Protein AF-A0A3D2UVN5-F1 (afdb_monomer_lite)

Radius of gyration: 20.62 Å; chains: 1; bounding box: 41×60×35 Å

Foldseek 3Di:
DDDDDDPLVVVCVVPPADPVRDPQVCQCPCVVVVGHDPLRVLLVCVLVVVDDPCVSLVPDPDNVVSLVSVLVSCVVVVHDSDPPPDPDDDPVVVVPDDD

Sequence (99 aa):
EIMTSNLRVKDTIINGETEDKTFYEIITNGDAYGMWTFDQHIMKLYQEGLITEETALAYASRKAVVGRGIDTLKSAKGEKTADIDELNMDDEYEAKVPK

Secondary structure (DSSP, 8-state):
-B----HHHHHHHHH--BTTB-HHHHHHT-GGGT-B-HHHHHHHHHHTTSS-HHHHHHH-SSHHHHHHHHHHHHHHHT--SS--------GGGGGG---

Structure (mmCIF, N/CA/C/O backbone):
data_AF-A0A3D2UVN5-F1
#
_entry.id   AF-A0A3D2UVN5-F1
#
loop_
_atom_site.group_PDB
_atom_site.id
_atom_site.type_symbol
_atom_site.label_atom_id
_atom_site.label_alt_id
_atom_site.label_comp_id
_atom_site.label_asym_id
_atom_site.label_entity_id
_atom_site.label_seq_id
_atom_site.pdbx_PDB_ins_code
_atom_site.Cartn_x
_atom_site.Cartn_y
_atom_site.Cartn_z
_atom_site.occupancy
_atom_site.B_iso_or_equiv
_atom_site.auth_seq_id
_atom_site.auth_comp_id
_atom_site.auth_asym_id
_atom_site.auth_atom_id
_atom_site.pdbx_PDB_model_num
ATOM 1 N N . GLU A 1 1 ? 3.277 -6.722 0.561 1.00 95.44 1 GLU A N 1
ATOM 2 C CA . GLU A 1 1 ? 3.405 -6.284 -0.841 1.00 95.44 1 GLU A CA 1
ATOM 3 C C . GLU A 1 1 ? 3.822 -7.465 -1.698 1.00 95.44 1 GLU A C 1
ATOM 5 O O . GLU A 1 1 ? 4.554 -8.318 -1.207 1.00 95.44 1 GLU A O 1
ATOM 10 N N . ILE A 1 2 ? 3.331 -7.532 -2.935 1.00 97.69 2 ILE A N 1
ATOM 11 C CA . ILE A 1 2 ? 3.710 -8.534 -3.940 1.00 97.69 2 ILE A CA 1
ATOM 12 C C . ILE A 1 2 ? 3.892 -7.801 -5.267 1.00 97.69 2 ILE A C 1
ATOM 14 O O . ILE A 1 2 ? 2.970 -7.147 -5.749 1.00 97.69 2 ILE A O 1
ATOM 18 N N . MET A 1 3 ? 5.071 -7.961 -5.864 1.00 97.62 3 MET A N 1
ATOM 19 C CA . MET A 1 3 ? 5.407 -7.504 -7.209 1.00 97.62 3 MET A CA 1
ATOM 20 C C . MET A 1 3 ? 5.924 -8.703 -8.007 1.00 97.62 3 MET A C 1
ATOM 22 O O . MET A 1 3 ? 6.788 -9.444 -7.540 1.00 97.62 3 MET A O 1
ATOM 26 N N . THR A 1 4 ? 5.410 -8.895 -9.218 1.00 97.38 4 THR A N 1
ATOM 27 C CA . THR A 1 4 ? 5.838 -9.961 -10.141 1.00 97.38 4 THR A CA 1
ATOM 28 C C . THR A 1 4 ? 6.724 -9.421 -11.275 1.00 97.38 4 THR A C 1
ATOM 30 O O . THR A 1 4 ? 6.763 -8.226 -11.565 1.00 97.38 4 THR A O 1
ATOM 33 N N . SER A 1 5 ? 7.488 -10.297 -11.935 1.00 96.12 5 SER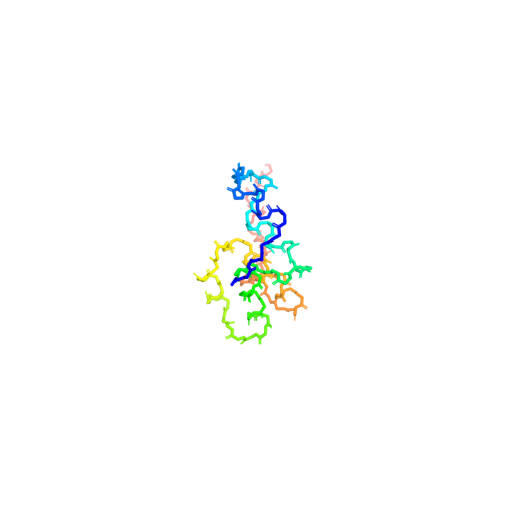 A N 1
ATOM 34 C CA . SER A 1 5 ? 8.444 -9.895 -12.981 1.00 96.12 5 SER A CA 1
ATOM 35 C C . SER A 1 5 ? 7.781 -9.757 -14.362 1.00 96.12 5 SER A C 1
ATOM 37 O O . SER A 1 5 ? 7.991 -10.583 -15.254 1.00 96.12 5 SER A O 1
ATOM 39 N N . ASN A 1 6 ? 6.963 -8.716 -14.551 1.00 95.19 6 ASN A N 1
ATOM 40 C CA . ASN A 1 6 ? 6.332 -8.408 -15.843 1.00 95.19 6 ASN A CA 1
ATOM 41 C C . ASN A 1 6 ? 7.161 -7.418 -16.693 1.00 95.19 6 ASN A C 1
ATOM 43 O O . ASN A 1 6 ? 8.181 -6.893 -16.245 1.00 95.19 6 ASN A O 1
ATOM 47 N N . LEU A 1 7 ? 6.735 -7.170 -17.940 1.00 95.88 7 LEU A N 1
ATOM 48 C CA . LEU A 1 7 ? 7.462 -6.296 -18.873 1.00 95.88 7 LEU A CA 1
ATOM 49 C C . LEU A 1 7 ? 7.608 -4.862 -18.342 1.00 95.88 7 LEU A C 1
ATOM 51 O O . LEU A 1 7 ? 8.679 -4.284 -18.479 1.00 95.88 7 LEU A O 1
ATOM 55 N N . ARG A 1 8 ? 6.570 -4.318 -17.690 1.00 95.69 8 ARG A N 1
ATOM 56 C CA . ARG A 1 8 ? 6.602 -2.967 -17.106 1.00 95.69 8 ARG A CA 1
ATOM 57 C C . ARG A 1 8 ? 7.659 -2.873 -16.008 1.00 95.69 8 ARG A C 1
ATOM 59 O O . ARG A 1 8 ? 8.457 -1.950 -16.034 1.00 95.69 8 ARG A O 1
ATOM 66 N N . VAL A 1 9 ? 7.706 -3.856 -15.105 1.00 97.06 9 VAL A N 1
ATOM 67 C CA . VAL A 1 9 ? 8.705 -3.930 -14.024 1.00 97.06 9 VAL A CA 1
ATOM 68 C C . VAL A 1 9 ? 10.117 -4.054 -14.589 1.00 97.06 9 VAL A C 1
ATOM 70 O O . VAL A 1 9 ? 11.005 -3.316 -14.176 1.00 97.06 9 VAL A O 1
ATOM 73 N N . LYS A 1 10 ? 10.336 -4.956 -15.552 1.00 97.81 10 LYS A N 1
ATOM 74 C CA . LYS A 1 10 ? 11.656 -5.140 -16.179 1.00 97.81 10 LYS A CA 1
ATOM 75 C C . LYS A 1 10 ? 12.139 -3.871 -16.874 1.00 97.81 10 LYS A C 1
ATOM 77 O O . LYS A 1 10 ? 13.302 -3.515 -16.739 1.00 97.81 10 LYS A O 1
ATOM 82 N N . ASP A 1 11 ? 11.246 -3.195 -17.584 1.00 97.12 11 ASP A N 1
ATOM 83 C CA . ASP A 1 11 ? 11.567 -1.945 -18.258 1.00 97.12 11 ASP A CA 1
ATOM 84 C C . ASP A 1 11 ? 11.912 -0.829 -17.256 1.00 97.12 11 ASP A C 1
ATOM 86 O O . ASP A 1 11 ? 12.929 -0.166 -17.422 1.00 97.12 11 ASP A O 1
ATOM 90 N N . THR A 1 12 ? 11.150 -0.686 -16.163 1.00 97.62 12 THR A N 1
ATOM 91 C CA . THR A 1 12 ? 11.466 0.272 -15.084 1.00 97.62 12 THR A CA 1
ATOM 92 C C . THR A 1 12 ? 12.788 -0.051 -14.381 1.00 97.62 12 THR A C 1
ATOM 94 O O . THR A 1 12 ? 13.509 0.861 -13.998 1.00 97.62 12 THR A O 1
ATOM 97 N N . ILE A 1 13 ? 13.167 -1.326 -14.242 1.00 97.62 13 ILE A N 1
ATOM 98 C CA . ILE A 1 13 ? 14.486 -1.702 -13.699 1.00 97.62 13 ILE A CA 1
ATOM 99 C C . ILE A 1 13 ? 15.624 -1.219 -14.612 1.00 97.62 13 ILE A C 1
ATOM 101 O O . ILE A 1 13 ? 16.662 -0.791 -14.115 1.00 97.62 13 ILE A O 1
ATOM 105 N N . ILE A 1 14 ? 15.445 -1.301 -15.934 1.00 98.00 14 ILE A N 1
ATOM 106 C CA . ILE A 1 14 ? 16.477 -0.925 -16.912 1.00 98.00 14 ILE A CA 1
ATOM 107 C C . ILE A 1 14 ? 16.555 0.597 -17.075 1.00 98.00 14 ILE A C 1
ATOM 109 O O . ILE A 1 14 ? 17.649 1.153 -17.117 1.00 98.00 14 ILE A O 1
ATOM 113 N N . ASN A 1 15 ? 15.402 1.259 -17.174 1.00 97.56 15 ASN A N 1
ATOM 114 C CA . ASN A 1 15 ? 15.306 2.669 -17.554 1.00 97.56 15 ASN A CA 1
ATOM 115 C C . ASN A 1 15 ? 15.118 3.620 -16.361 1.00 97.56 15 ASN A C 1
ATOM 117 O O . ASN A 1 15 ? 15.227 4.832 -16.531 1.00 97.56 15 ASN A O 1
ATOM 121 N N . GLY A 1 16 ? 14.856 3.088 -15.166 1.00 97.56 16 GLY A N 1
ATOM 122 C CA . GLY A 1 16 ? 14.503 3.863 -13.979 1.00 97.56 16 GLY A CA 1
ATOM 123 C C . GLY A 1 16 ? 13.013 4.219 -13.897 1.00 97.56 16 GLY A C 1
ATOM 124 O O . GLY A 1 16 ? 12.233 3.975 -14.822 1.00 97.56 16 GLY A O 1
ATOM 125 N N . GLU A 1 17 ? 12.620 4.781 -12.752 1.00 97.75 17 GLU A N 1
ATOM 126 C CA . GLU A 1 17 ? 11.292 5.368 -12.540 1.00 97.75 17 GLU A CA 1
ATOM 127 C C . GLU A 1 17 ? 11.219 6.787 -13.119 1.00 97.75 17 GLU A C 1
ATOM 129 O O . GLU A 1 17 ? 12.198 7.535 -13.104 1.00 97.75 17 GLU A O 1
ATOM 134 N N . THR A 1 18 ? 10.030 7.169 -13.576 1.00 96.44 18 THR A N 1
ATOM 135 C CA . THR A 1 18 ? 9.673 8.546 -13.948 1.00 96.44 18 THR A CA 1
ATOM 136 C C . THR A 1 18 ? 8.455 8.993 -13.139 1.00 96.44 18 THR A C 1
ATOM 138 O O . THR A 1 18 ? 7.827 8.178 -12.461 1.00 96.44 18 THR A O 1
ATOM 141 N N . GLU A 1 19 ? 8.106 10.282 -13.190 1.00 92.12 19 GLU A N 1
ATOM 142 C CA . GLU A 1 19 ? 6.947 10.820 -12.452 1.00 92.12 19 GLU A CA 1
ATOM 143 C C . GLU A 1 19 ? 5.623 10.124 -12.808 1.00 92.12 19 GLU A C 1
ATOM 145 O O . GLU A 1 19 ? 4.752 10.003 -11.956 1.00 92.12 19 GLU A O 1
ATOM 150 N N . ASP A 1 20 ? 5.488 9.645 -14.045 1.00 89.31 20 ASP A N 1
ATOM 151 C CA . ASP A 1 20 ? 4.320 8.938 -14.584 1.00 89.31 20 ASP A CA 1
ATOM 152 C C . ASP A 1 20 ? 4.463 7.404 -14.572 1.00 89.31 20 ASP A C 1
ATOM 154 O O . ASP A 1 20 ? 3.582 6.678 -15.048 1.00 89.31 20 ASP A O 1
ATOM 158 N N . LYS A 1 21 ? 5.597 6.891 -14.081 1.00 92.81 21 LYS A N 1
ATOM 159 C CA . LYS A 1 21 ? 5.917 5.465 -14.104 1.00 92.81 21 LYS A CA 1
ATOM 160 C C . LYS A 1 21 ? 6.774 5.075 -12.912 1.00 92.81 21 LYS A C 1
ATOM 162 O O . LYS A 1 21 ? 7.987 4.877 -13.012 1.00 92.81 21 LYS A O 1
ATOM 167 N N . THR A 1 22 ? 6.095 4.869 -11.797 1.00 96.75 22 THR A N 1
ATOM 168 C CA . THR A 1 22 ? 6.702 4.344 -10.570 1.00 96.75 22 THR A CA 1
ATOM 169 C C . THR A 1 22 ? 6.392 2.858 -10.368 1.00 96.75 22 THR A C 1
ATOM 171 O O . THR A 1 22 ? 5.368 2.345 -10.830 1.00 96.75 22 THR A O 1
ATOM 174 N N . PHE A 1 23 ? 7.239 2.139 -9.627 1.00 97.06 23 PHE A N 1
ATOM 175 C CA . PHE A 1 23 ? 6.948 0.779 -9.166 1.00 97.06 23 PHE A CA 1
ATOM 176 C C . PHE A 1 23 ? 5.649 0.747 -8.370 1.00 97.06 23 PHE A C 1
ATOM 178 O O . PHE A 1 23 ? 4.838 -0.155 -8.561 1.00 97.06 23 PHE A O 1
ATOM 185 N N . TYR A 1 24 ? 5.405 1.768 -7.548 1.00 96.06 24 TYR A N 1
ATOM 186 C CA . TYR A 1 24 ? 4.164 1.886 -6.792 1.00 96.06 24 TYR A CA 1
ATOM 187 C C . TYR A 1 24 ? 2.931 1.856 -7.703 1.00 96.06 24 TYR A C 1
ATOM 189 O O . TYR A 1 24 ? 1.993 1.110 -7.436 1.00 96.06 24 TYR A O 1
ATOM 197 N N . GLU A 1 25 ? 2.923 2.613 -8.801 1.00 95.75 25 GLU A N 1
ATOM 198 C CA . GLU A 1 25 ? 1.805 2.630 -9.755 1.00 95.75 25 GLU A CA 1
ATOM 199 C C . GLU A 1 25 ? 1.707 1.344 -10.573 1.00 95.75 25 GLU A C 1
ATOM 201 O O . GLU A 1 25 ? 0.602 0.887 -10.877 1.00 95.75 25 GLU A O 1
ATOM 206 N N . ILE A 1 26 ? 2.845 0.747 -10.933 1.00 96.94 26 ILE A N 1
ATOM 207 C CA . ILE A 1 26 ? 2.874 -0.535 -11.642 1.00 96.94 26 ILE A CA 1
ATOM 208 C C . ILE A 1 26 ? 2.254 -1.631 -10.773 1.00 96.94 26 ILE A C 1
ATOM 210 O O . ILE A 1 26 ? 1.431 -2.396 -11.271 1.00 96.94 26 ILE A O 1
ATOM 214 N N . ILE A 1 27 ? 2.611 -1.675 -9.488 1.00 97.62 27 ILE A N 1
ATOM 215 C CA . ILE A 1 27 ? 2.081 -2.632 -8.517 1.00 97.62 27 ILE A CA 1
ATOM 216 C C . ILE A 1 27 ? 0.604 -2.330 -8.224 1.00 97.62 27 ILE A C 1
ATOM 218 O O . ILE A 1 27 ? -0.212 -3.246 -8.260 1.00 97.62 27 ILE A O 1
ATOM 222 N N . THR A 1 28 ? 0.241 -1.057 -8.011 1.00 95.69 28 THR A N 1
ATOM 223 C CA . THR A 1 28 ? -1.147 -0.625 -7.736 1.00 95.69 28 THR A CA 1
ATOM 224 C C . THR A 1 28 ? -2.110 -1.096 -8.825 1.00 95.69 28 THR A C 1
ATOM 226 O O . THR A 1 28 ? -3.207 -1.564 -8.527 1.00 95.69 28 THR A O 1
ATOM 229 N N . ASN A 1 29 ? -1.684 -1.009 -10.088 1.00 95.62 29 ASN A N 1
ATOM 230 C CA . ASN A 1 29 ? -2.463 -1.417 -11.259 1.00 95.62 29 ASN A CA 1
ATOM 231 C C . ASN A 1 29 ? -2.144 -2.852 -11.728 1.00 95.62 29 ASN A C 1
ATOM 233 O O . ASN A 1 29 ? -2.466 -3.224 -12.857 1.00 95.62 29 ASN A O 1
ATOM 237 N N . GLY A 1 30 ? -1.450 -3.640 -10.905 1.00 95.19 30 GLY A N 1
ATOM 238 C CA . GLY A 1 30 ? -0.920 -4.954 -11.260 1.00 95.19 30 GLY A CA 1
ATOM 239 C C . GLY A 1 30 ? -1.779 -6.138 -10.808 1.00 95.19 30 GLY A C 1
ATOM 240 O O . GLY A 1 30 ? -1.286 -7.264 -10.843 1.00 95.19 30 GLY A O 1
ATOM 241 N N . ASP A 1 31 ? -3.035 -5.917 -10.410 1.00 93.31 31 ASP A N 1
ATOM 242 C CA . ASP A 1 31 ? -3.941 -6.958 -9.886 1.00 93.31 31 ASP A CA 1
ATOM 243 C C . ASP A 1 31 ? -4.111 -8.148 -10.851 1.00 93.31 31 ASP A C 1
ATOM 245 O O . ASP A 1 31 ? -4.026 -9.305 -10.448 1.00 93.31 31 ASP A O 1
ATOM 249 N N . ALA A 1 32 ? -4.183 -7.885 -12.164 1.00 93.56 32 ALA A N 1
ATOM 250 C CA . ALA A 1 32 ? -4.221 -8.929 -13.198 1.00 93.56 32 ALA A CA 1
ATOM 251 C C . ALA A 1 32 ? -2.985 -9.859 -13.198 1.00 93.56 32 ALA A C 1
ATOM 253 O O . ALA A 1 32 ? -3.024 -10.955 -13.752 1.00 93.56 32 ALA A O 1
ATOM 254 N N . TYR A 1 33 ? -1.885 -9.421 -12.582 1.00 93.81 33 TYR A N 1
ATOM 255 C CA . TYR A 1 33 ? -0.652 -10.182 -12.386 1.00 93.81 33 TYR A CA 1
ATOM 256 C C . TYR A 1 33 ? -0.465 -10.637 -10.929 1.00 93.81 33 TYR A C 1
ATOM 258 O O . TYR A 1 33 ? 0.650 -11.008 -10.551 1.00 93.81 33 TYR A O 1
ATOM 266 N N . GLY A 1 34 ? -1.519 -10.578 -10.107 1.00 94.75 34 GLY A N 1
ATOM 267 C CA . GLY A 1 34 ? -1.486 -10.908 -8.683 1.00 94.75 34 GLY A CA 1
ATOM 268 C C . GLY A 1 34 ? -0.619 -9.960 -7.854 1.00 94.75 34 GLY A C 1
ATOM 269 O O . GLY A 1 34 ? -0.094 -10.362 -6.816 1.00 94.75 34 GLY A O 1
ATOM 270 N N . MET A 1 35 ? -0.397 -8.733 -8.335 1.00 97.75 35 MET A N 1
ATOM 271 C CA . MET A 1 35 ? 0.349 -7.724 -7.592 1.00 97.75 35 MET A CA 1
ATOM 272 C C . MET A 1 35 ? -0.572 -6.906 -6.696 1.00 97.75 35 MET A C 1
ATOM 274 O O . MET A 1 35 ? -1.735 -6.681 -7.015 1.00 97.75 35 MET A O 1
ATOM 278 N N . TRP A 1 36 ? -0.003 -6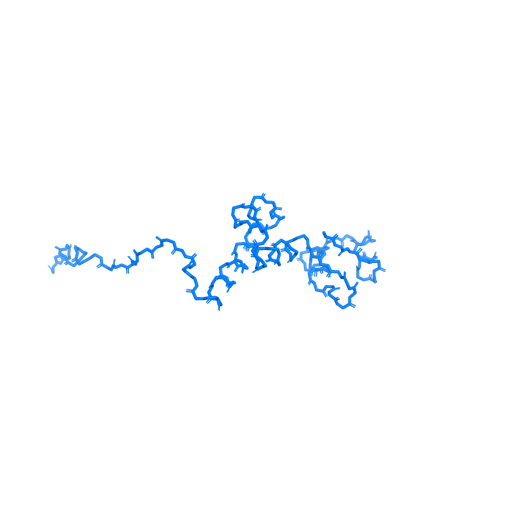.403 -5.607 1.00 96.75 36 TRP A N 1
ATOM 279 C CA . TRP A 1 36 ? -0.658 -5.451 -4.715 1.00 96.75 36 TRP A CA 1
ATOM 280 C C . TRP A 1 36 ? 0.384 -4.678 -3.911 1.00 96.75 36 TRP A C 1
ATOM 282 O O . TRP A 1 36 ? 1.417 -5.226 -3.505 1.00 96.75 36 TRP A O 1
ATOM 292 N N . THR A 1 37 ? 0.135 -3.398 -3.669 1.00 97.94 37 THR A N 1
ATOM 293 C CA . THR A 1 37 ? 1.006 -2.607 -2.801 1.00 97.94 37 THR A CA 1
ATOM 294 C C . THR A 1 37 ? 0.783 -3.000 -1.349 1.00 97.94 37 THR A C 1
ATOM 296 O O . THR A 1 37 ? -0.242 -3.584 -0.979 1.00 97.94 37 THR A O 1
ATOM 299 N N . PHE A 1 38 ? 1.742 -2.671 -0.487 1.00 97.25 38 PHE A N 1
ATOM 300 C CA . PHE A 1 38 ? 1.510 -2.792 0.951 1.00 97.25 38 PHE A CA 1
ATOM 301 C C . PHE A 1 38 ? 0.282 -1.982 1.407 1.00 97.25 38 PHE A C 1
ATOM 303 O O . PHE A 1 38 ? -0.529 -2.491 2.177 1.00 97.25 38 PHE A O 1
ATOM 310 N N . ASP A 1 39 ? 0.095 -0.776 0.863 1.00 97.38 39 ASP A N 1
ATOM 311 C CA . ASP A 1 39 ? -1.041 0.100 1.175 1.00 97.38 39 ASP A CA 1
ATOM 312 C C . ASP A 1 39 ? -2.393 -0.506 0.754 1.00 97.38 39 ASP A C 1
ATOM 314 O O . ASP A 1 39 ? -3.371 -0.424 1.493 1.00 97.38 39 ASP A O 1
ATOM 318 N N . GLN A 1 40 ? -2.480 -1.167 -0.405 1.00 96.12 40 GLN A N 1
ATOM 319 C CA . GLN A 1 40 ? -3.705 -1.876 -0.802 1.00 96.12 40 GLN A CA 1
ATOM 320 C C . GLN A 1 40 ? -4.044 -2.998 0.186 1.00 96.12 40 GLN A C 1
ATOM 322 O O . GLN A 1 40 ? -5.201 -3.163 0.577 1.00 96.12 40 GLN A O 1
ATOM 327 N N . HIS A 1 41 ? -3.031 -3.740 0.635 1.00 96.88 41 HIS A N 1
ATOM 328 C CA . HIS A 1 41 ? -3.236 -4.812 1.600 1.00 96.88 41 HIS A CA 1
ATOM 329 C C . HIS A 1 41 ? -3.602 -4.286 2.996 1.00 96.88 41 HIS A C 1
ATOM 331 O O . HIS A 1 41 ? -4.481 -4.853 3.642 1.00 96.88 41 HIS A O 1
ATOM 337 N N . ILE A 1 42 ? -2.995 -3.187 3.459 1.00 96.94 42 ILE A N 1
ATOM 338 C CA . ILE A 1 42 ? -3.310 -2.615 4.777 1.00 96.94 42 ILE A CA 1
ATOM 339 C C . ILE A 1 42 ? -4.754 -2.101 4.837 1.00 96.94 42 ILE A C 1
ATOM 341 O O . ILE A 1 42 ? -5.447 -2.333 5.825 1.00 96.94 42 ILE A O 1
ATOM 345 N N . MET A 1 43 ? -5.246 -1.493 3.750 1.00 96.25 43 MET A N 1
ATOM 346 C CA . MET A 1 43 ? -6.646 -1.070 3.640 1.00 96.25 43 MET A CA 1
ATOM 347 C C . MET A 1 43 ? -7.606 -2.261 3.679 1.00 96.25 43 MET A C 1
ATOM 349 O O . MET A 1 43 ? -8.641 -2.182 4.336 1.00 96.25 43 MET A O 1
ATOM 353 N N . LYS A 1 44 ? -7.251 -3.382 3.037 1.00 95.38 44 LYS A N 1
ATOM 354 C CA . LYS A 1 44 ? -8.035 -4.621 3.106 1.00 95.38 44 LYS A CA 1
ATOM 355 C C . LYS A 1 44 ? -8.119 -5.161 4.539 1.00 95.38 44 LYS A C 1
ATOM 357 O O . LYS A 1 44 ? -9.213 -5.451 5.010 1.00 95.38 44 LYS A O 1
ATOM 362 N N . LEU A 1 45 ? -6.991 -5.238 5.251 1.00 97.06 45 LEU A N 1
ATOM 363 C CA . LEU A 1 45 ? -6.966 -5.691 6.649 1.00 97.06 45 LEU A CA 1
ATOM 364 C C . LEU A 1 45 ? -7.808 -4.789 7.561 1.00 97.06 45 LEU A C 1
ATOM 366 O O . LEU A 1 45 ? -8.514 -5.285 8.439 1.00 97.06 45 LEU A O 1
ATOM 370 N N . TYR A 1 46 ? -7.760 -3.472 7.345 1.00 96.44 46 TYR A N 1
ATOM 371 C CA . TYR A 1 46 ? -8.616 -2.522 8.054 1.00 96.44 46 TYR A CA 1
ATOM 372 C C . TYR A 1 46 ? -10.100 -2.750 7.730 1.00 96.44 46 TYR A C 1
ATOM 374 O O . TYR A 1 46 ? -10.932 -2.821 8.632 1.00 96.44 46 TYR A O 1
ATOM 382 N N . GLN A 1 47 ? -10.443 -2.927 6.450 1.00 94.38 47 GLN A N 1
ATOM 383 C CA . GLN A 1 47 ? -11.816 -3.183 6.013 1.00 94.38 47 GLN A CA 1
ATOM 384 C C . GLN A 1 47 ? -12.409 -4.443 6.663 1.00 94.38 47 GLN A C 1
ATOM 386 O O . GLN A 1 47 ? -13.578 -4.419 7.061 1.00 94.38 47 GLN A O 1
ATOM 391 N N . GLU A 1 48 ? -11.597 -5.497 6.786 1.00 95.62 48 GLU A N 1
ATOM 392 C CA . GLU A 1 48 ? -11.911 -6.776 7.441 1.00 95.62 48 GLU A CA 1
ATOM 393 C C . GLU A 1 48 ? -11.916 -6.691 8.981 1.00 95.62 48 GLU A C 1
ATOM 395 O O . GLU A 1 48 ? -12.265 -7.664 9.646 1.00 95.62 48 GLU A O 1
ATOM 400 N N . GLY A 1 49 ? -11.556 -5.541 9.563 1.00 95.12 49 GLY A N 1
ATOM 401 C CA . GLY A 1 49 ? -11.531 -5.326 11.012 1.00 95.12 49 GLY A CA 1
ATOM 402 C C . GLY A 1 49 ? -10.372 -6.022 11.731 1.00 95.12 49 GLY A C 1
ATOM 403 O O . GLY A 1 49 ? -10.416 -6.183 12.948 1.00 95.12 49 GLY A O 1
ATOM 404 N N . LEU A 1 50 ? -9.338 -6.447 10.998 1.00 97.69 50 LEU A N 1
ATOM 405 C CA . LEU A 1 50 ? -8.181 -7.155 11.556 1.00 97.69 50 LEU A CA 1
ATOM 406 C C . LEU A 1 50 ? -7.150 -6.210 12.185 1.00 97.69 50 LEU A C 1
ATOM 408 O O . LEU A 1 50 ? -6.341 -6.643 13.004 1.00 97.69 50 LEU A O 1
ATOM 412 N N . ILE A 1 51 ? -7.167 -4.931 11.803 1.00 97.69 51 ILE A N 1
ATOM 413 C CA . ILE A 1 51 ? -6.301 -3.882 12.351 1.00 97.69 51 ILE A CA 1
ATOM 414 C C . ILE A 1 51 ? -7.092 -2.593 12.587 1.00 97.69 51 ILE A C 1
ATOM 416 O O . ILE A 1 51 ? -8.105 -2.345 11.932 1.00 97.69 51 ILE A O 1
ATOM 420 N N . THR A 1 52 ? -6.605 -1.748 13.497 1.00 97.25 52 THR A N 1
ATOM 421 C CA . THR A 1 52 ? -7.169 -0.410 13.728 1.00 97.25 52 THR A CA 1
ATOM 422 C C . THR A 1 52 ? -6.721 0.578 12.651 1.00 97.25 52 THR A C 1
ATOM 424 O O . THR A 1 52 ? -5.708 0.373 11.982 1.00 97.25 52 THR A O 1
ATOM 427 N N . GLU A 1 53 ? -7.443 1.689 12.515 1.00 96.69 53 GLU A N 1
ATOM 428 C CA . GLU A 1 53 ? -7.030 2.808 11.659 1.00 96.69 53 GLU A CA 1
ATOM 429 C C . GLU A 1 53 ? -5.675 3.384 12.078 1.00 96.69 53 GLU A C 1
ATOM 431 O O . GLU A 1 53 ? -4.825 3.623 11.226 1.00 96.69 53 GLU A O 1
ATOM 436 N N . GLU A 1 54 ? -5.438 3.538 13.384 1.00 97.50 54 GLU A N 1
ATOM 437 C CA . GLU A 1 54 ? -4.140 3.964 13.917 1.00 97.50 54 GLU A CA 1
ATOM 438 C C . GLU A 1 54 ? -3.017 3.043 13.423 1.00 97.50 54 GLU A C 1
ATOM 440 O O . GLU A 1 54 ? -2.002 3.518 12.913 1.00 97.50 54 GLU A O 1
ATOM 445 N N . THR A 1 55 ? -3.231 1.724 13.485 1.00 98.00 55 THR A N 1
ATOM 446 C CA . THR A 1 55 ? -2.276 0.734 12.970 1.00 98.00 55 THR A CA 1
ATOM 447 C C . THR A 1 55 ? -2.100 0.884 11.459 1.00 98.00 55 THR A C 1
ATOM 449 O O . THR A 1 55 ? -0.973 0.914 10.967 1.00 98.00 55 THR A O 1
ATOM 452 N N . ALA A 1 56 ? -3.192 1.025 10.707 1.00 97.50 56 ALA A N 1
ATOM 453 C CA . ALA A 1 56 ? -3.125 1.188 9.260 1.00 97.50 56 ALA A CA 1
ATOM 454 C C . ALA A 1 56 ? -2.328 2.442 8.855 1.00 97.50 56 ALA A C 1
ATOM 456 O O . ALA A 1 56 ? -1.453 2.371 7.994 1.00 97.50 56 ALA A O 1
ATOM 457 N N . LEU A 1 57 ? -2.562 3.580 9.512 1.00 97.44 57 LEU A N 1
ATOM 458 C CA . LEU A 1 57 ? -1.867 4.841 9.239 1.00 97.44 57 LEU A CA 1
ATOM 459 C C . LEU A 1 57 ? -0.417 4.853 9.739 1.00 97.44 57 LEU A C 1
ATOM 461 O O . LEU A 1 57 ? 0.433 5.501 9.123 1.00 97.44 57 LEU A O 1
ATOM 465 N N . ALA A 1 58 ? -0.113 4.154 10.835 1.00 97.56 58 ALA A N 1
ATOM 466 C CA . ALA A 1 58 ? 1.241 4.064 11.374 1.00 97.56 58 ALA A CA 1
ATOM 467 C C . ALA A 1 58 ? 2.191 3.321 10.423 1.00 97.56 58 ALA A C 1
ATOM 469 O O . ALA A 1 58 ? 3.337 3.745 10.264 1.00 97.56 58 ALA A O 1
ATOM 470 N N . TYR A 1 59 ? 1.706 2.262 9.767 1.00 96.94 59 TYR A N 1
ATOM 471 C CA . TYR A 1 59 ? 2.514 1.401 8.896 1.00 96.94 59 TYR A CA 1
ATOM 472 C C . TYR A 1 59 ? 2.328 1.666 7.392 1.00 96.94 59 TYR A C 1
ATOM 474 O O . TYR A 1 59 ? 3.022 1.057 6.580 1.00 96.94 59 TYR A O 1
ATOM 482 N N . ALA A 1 60 ? 1.434 2.577 6.997 1.00 96.69 60 ALA A N 1
ATOM 483 C CA . ALA A 1 60 ? 1.233 2.948 5.598 1.00 96.69 60 ALA A CA 1
ATOM 484 C C . ALA A 1 60 ? 2.523 3.476 4.945 1.00 96.69 60 ALA A C 1
ATOM 486 O O . ALA A 1 60 ? 3.172 4.388 5.463 1.00 96.69 60 ALA A O 1
ATOM 487 N N . SER A 1 61 ? 2.837 2.969 3.751 1.00 96.25 61 SER A N 1
ATOM 488 C CA . SER A 1 61 ? 3.908 3.510 2.905 1.00 96.25 61 SER A CA 1
ATOM 489 C C . SER A 1 61 ? 3.540 4.900 2.388 1.00 96.25 61 SER A C 1
ATOM 491 O O . SER A 1 61 ? 4.375 5.802 2.373 1.00 96.25 61 SER A O 1
ATOM 493 N N . ARG A 1 62 ? 2.267 5.110 2.021 1.00 96.00 62 ARG A N 1
ATOM 494 C CA . ARG A 1 62 ? 1.720 6.427 1.668 1.00 96.00 62 ARG A CA 1
ATOM 495 C C . ARG A 1 62 ? 0.518 6.768 2.547 1.00 96.00 62 ARG A C 1
ATOM 497 O O . ARG A 1 62 ? -0.629 6.537 2.167 1.00 96.00 62 ARG A O 1
ATOM 504 N N . LYS A 1 63 ? 0.771 7.407 3.699 1.00 96.50 63 LYS A N 1
ATOM 505 C CA . LYS A 1 63 ? -0.268 7.805 4.677 1.00 96.50 63 LYS A CA 1
ATOM 506 C C . LYS A 1 63 ? -1.447 8.555 4.053 1.00 96.50 63 LYS A C 1
ATOM 508 O O . LYS A 1 63 ? -2.589 8.255 4.367 1.00 96.50 63 LYS A O 1
ATOM 513 N N . ALA A 1 64 ? -1.183 9.482 3.131 1.00 95.62 64 ALA A N 1
ATOM 514 C CA . ALA A 1 64 ? -2.237 10.247 2.462 1.00 95.62 64 ALA A CA 1
ATOM 515 C C . ALA A 1 64 ? -3.142 9.385 1.559 1.00 95.62 64 ALA A C 1
ATOM 517 O O . ALA A 1 64 ? -4.319 9.696 1.403 1.00 95.62 64 ALA A O 1
ATOM 518 N N . VAL A 1 65 ? -2.608 8.319 0.949 1.00 94.56 65 VAL A N 1
ATOM 519 C CA . VAL A 1 65 ? -3.394 7.386 0.124 1.00 94.56 65 VAL A CA 1
ATOM 520 C C . VAL A 1 65 ? -4.246 6.497 1.021 1.00 94.56 65 VAL A C 1
ATOM 522 O O . VAL A 1 65 ? -5.451 6.403 0.806 1.00 94.56 65 VAL A O 1
ATOM 525 N N . VAL A 1 66 ? -3.635 5.905 2.052 1.00 96.81 66 VAL A N 1
ATOM 526 C CA . VAL A 1 66 ? -4.334 5.029 3.002 1.00 96.81 66 VAL A CA 1
ATOM 527 C C . VAL A 1 66 ? -5.412 5.790 3.771 1.00 96.81 66 VAL A C 1
ATOM 529 O O . VAL A 1 66 ? -6.526 5.293 3.859 1.00 96.81 66 VAL A O 1
ATOM 532 N N . GLY A 1 67 ? -5.135 7.010 4.244 1.00 96.50 67 GLY A N 1
ATOM 533 C CA . GLY A 1 67 ? -6.120 7.852 4.934 1.00 96.50 67 GLY A CA 1
ATOM 534 C C . GLY A 1 67 ? -7.365 8.112 4.086 1.00 96.50 67 GLY A C 1
ATOM 535 O O . GLY A 1 67 ? -8.464 7.761 4.497 1.00 96.50 67 GLY A O 1
ATOM 536 N N . ARG A 1 68 ? -7.196 8.577 2.838 1.00 95.38 68 ARG A N 1
ATOM 537 C CA . ARG A 1 68 ? -8.333 8.756 1.914 1.00 95.38 68 ARG A CA 1
ATOM 538 C C . ARG A 1 68 ? -9.087 7.452 1.639 1.00 95.38 68 ARG A C 1
ATOM 540 O O . ARG A 1 68 ? -10.308 7.461 1.478 1.00 95.38 68 ARG A O 1
ATOM 547 N N . GLY A 1 69 ? -8.366 6.335 1.549 1.00 95.12 69 GLY A N 1
ATOM 548 C CA . GLY A 1 69 ? -8.970 5.015 1.387 1.00 95.12 69 GLY A CA 1
ATOM 549 C C . GLY A 1 69 ? -9.829 4.621 2.588 1.00 95.12 69 GLY A C 1
ATOM 550 O O . GLY A 1 69 ? -10.958 4.172 2.409 1.00 95.12 69 GLY A O 1
ATOM 551 N N . ILE A 1 70 ? -9.335 4.856 3.804 1.00 95.44 70 ILE A N 1
ATOM 552 C CA . ILE A 1 70 ? -10.068 4.628 5.054 1.00 95.44 70 ILE A CA 1
ATOM 553 C C . ILE A 1 70 ? -11.316 5.513 5.124 1.00 95.44 70 ILE A C 1
ATOM 555 O O . ILE A 1 70 ? -12.397 4.994 5.391 1.00 95.44 70 ILE A O 1
ATOM 559 N N . ASP A 1 71 ? -11.210 6.802 4.799 1.00 94.00 71 ASP A N 1
ATOM 560 C CA . ASP A 1 71 ? -12.358 7.722 4.782 1.00 94.00 71 ASP A CA 1
ATOM 561 C C . ASP A 1 71 ? -13.453 7.245 3.817 1.00 94.00 71 ASP A C 1
ATOM 563 O O . ASP A 1 71 ? -14.647 7.269 4.129 1.00 94.00 71 ASP A O 1
ATOM 567 N N . THR A 1 72 ? -13.045 6.741 2.651 1.00 93.00 72 THR A N 1
ATOM 568 C CA . THR A 1 72 ? -13.962 6.166 1.659 1.00 93.00 72 THR A CA 1
ATOM 569 C C . THR A 1 72 ? -14.639 4.900 2.196 1.00 93.00 72 THR A C 1
ATOM 571 O O . THR A 1 72 ? -15.849 4.730 2.036 1.00 93.00 72 THR A O 1
ATOM 574 N N . LEU A 1 73 ? -13.888 4.023 2.871 1.00 91.25 73 LEU A N 1
ATOM 575 C CA . LEU A 1 73 ? -14.415 2.795 3.477 1.00 91.25 73 LEU A CA 1
ATOM 576 C C . LEU A 1 73 ? -15.400 3.083 4.618 1.00 91.25 73 LEU A C 1
ATOM 578 O O . LEU A 1 73 ? -16.451 2.445 4.681 1.00 91.25 73 LEU A O 1
ATOM 582 N N . LYS A 1 74 ? -15.093 4.053 5.485 1.00 90.19 74 LYS A N 1
ATOM 583 C CA . LYS A 1 74 ? -15.988 4.523 6.553 1.00 90.19 74 LYS A CA 1
ATOM 584 C C . LYS A 1 74 ? -17.276 5.106 5.977 1.00 90.19 74 LYS A C 1
ATOM 586 O O . LYS A 1 74 ? -18.364 4.691 6.372 1.00 90.19 74 LYS A O 1
ATOM 591 N N . SER A 1 75 ? -17.157 5.972 4.966 1.00 88.19 75 SER A N 1
ATOM 592 C CA . SER A 1 75 ? -18.310 6.553 4.259 1.00 88.19 75 SER A CA 1
ATOM 593 C C . SER A 1 75 ? -19.229 5.474 3.685 1.00 88.19 75 SER A C 1
ATOM 595 O O . SER A 1 75 ? -20.446 5.555 3.826 1.00 88.19 75 SER A O 1
ATOM 597 N N . ALA A 1 76 ? -18.657 4.429 3.075 1.00 83.75 76 ALA A N 1
ATOM 598 C CA . ALA A 1 76 ? -19.417 3.313 2.512 1.00 83.75 76 ALA A CA 1
ATOM 599 C C . ALA A 1 76 ? -20.141 2.468 3.580 1.00 83.75 76 ALA A C 1
ATOM 601 O O . ALA A 1 76 ? -21.173 1.867 3.285 1.00 83.75 76 ALA A O 1
ATOM 602 N N . LYS A 1 77 ? -19.621 2.430 4.814 1.00 77.25 77 LYS A N 1
ATOM 603 C CA . LYS A 1 77 ? -20.240 1.765 5.973 1.00 77.25 77 LYS A CA 1
ATOM 604 C C . LYS A 1 77 ? -21.237 2.657 6.730 1.00 77.25 77 LYS A C 1
ATOM 606 O O . LYS A 1 77 ? -21.917 2.162 7.624 1.00 77.25 77 LYS A O 1
ATOM 611 N N . GLY A 1 78 ? -21.347 3.942 6.380 1.00 71.81 78 GLY A N 1
ATOM 612 C CA . GLY A 1 78 ? -22.144 4.924 7.126 1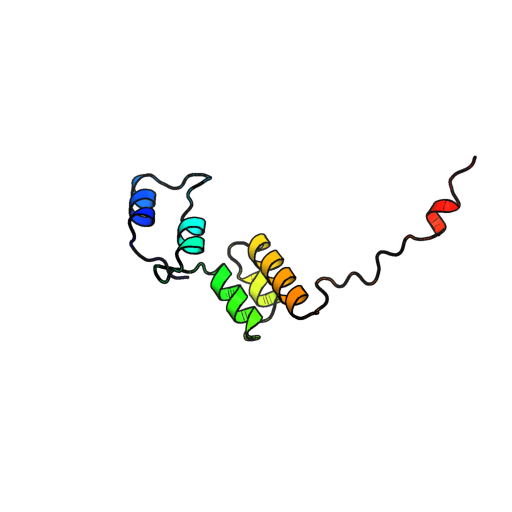.00 71.81 78 GLY A CA 1
ATOM 613 C C . GLY A 1 78 ? -21.494 5.374 8.441 1.00 71.81 78 GLY A C 1
ATOM 614 O O . GLY A 1 78 ? -22.178 5.904 9.314 1.00 71.81 78 GLY A O 1
ATOM 615 N N . GLU A 1 79 ? -20.189 5.152 8.599 1.00 72.00 79 GLU A N 1
ATOM 616 C CA . GLU A 1 79 ? -19.407 5.579 9.760 1.00 72.00 79 GLU A CA 1
ATOM 617 C C . GLU A 1 79 ? -18.938 7.032 9.576 1.00 72.00 79 GLU A C 1
ATOM 619 O O . GLU A 1 79 ? -18.601 7.450 8.464 1.00 72.00 79 GLU A O 1
ATOM 624 N N . LYS A 1 80 ? -18.905 7.816 10.665 1.00 63.34 80 LYS A N 1
ATOM 625 C CA . LYS A 1 80 ? -18.402 9.198 10.631 1.00 63.34 80 LYS A CA 1
ATOM 626 C C . LYS A 1 80 ? -16.939 9.192 10.163 1.00 63.34 80 LYS A C 1
ATOM 628 O O . LYS A 1 80 ? -16.087 8.540 10.762 1.00 63.34 80 LYS A O 1
ATOM 633 N N . THR A 1 81 ? -16.638 9.932 9.099 1.00 61.91 81 THR A N 1
ATOM 634 C CA . THR A 1 81 ? -15.274 10.063 8.557 1.00 61.91 81 THR A CA 1
ATOM 635 C C . THR A 1 81 ? -14.412 11.060 9.322 1.00 61.91 81 THR A C 1
ATOM 637 O O . THR A 1 81 ? -13.219 11.153 9.065 1.0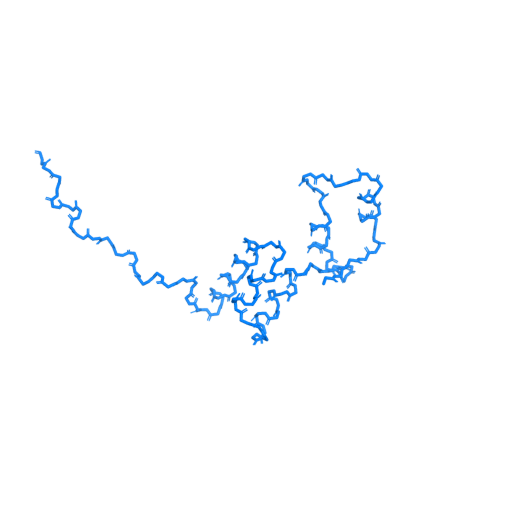0 61.91 81 THR A O 1
ATOM 640 N N . ALA A 1 82 ? -14.997 11.810 10.256 1.00 54.66 82 ALA A N 1
ATOM 641 C CA . ALA A 1 82 ? -14.292 12.748 11.111 1.00 54.66 82 ALA A CA 1
ATOM 642 C C . ALA A 1 82 ? -15.103 13.038 12.388 1.00 54.66 82 ALA A C 1
ATOM 644 O O . ALA A 1 82 ? -16.333 13.036 12.350 1.00 54.66 82 ALA A O 1
ATOM 645 N N . ASP A 1 83 ? -14.408 13.350 13.486 1.00 49.06 83 ASP A N 1
ATOM 646 C CA . ASP A 1 83 ? -14.984 13.842 14.754 1.00 49.06 83 ASP A CA 1
ATOM 647 C C . ASP A 1 83 ? -15.361 15.339 14.693 1.00 49.06 83 ASP A C 1
ATOM 649 O O . ASP A 1 83 ? -15.413 16.025 15.711 1.00 49.06 83 ASP A O 1
ATOM 653 N N . ILE A 1 84 ? -15.599 15.891 13.498 1.00 53.34 84 ILE A N 1
ATOM 654 C CA . ILE A 1 84 ? -16.207 17.223 13.364 1.00 53.34 84 ILE A CA 1
ATOM 655 C C . ILE A 1 84 ? -17.704 17.054 13.620 1.00 53.34 84 ILE A C 1
ATOM 657 O O . ILE A 1 84 ? -18.484 16.796 12.702 1.00 53.34 84 ILE A O 1
ATOM 661 N N . ASP A 1 85 ? -18.095 17.157 14.888 1.00 45.19 85 ASP A N 1
ATOM 662 C CA . ASP A 1 85 ? -19.474 17.462 15.249 1.00 45.19 85 ASP A CA 1
ATOM 663 C C . ASP A 1 85 ? -19.751 18.897 14.785 1.00 45.19 85 ASP A C 1
ATOM 665 O O . ASP A 1 85 ? -19.270 19.857 15.373 1.00 45.19 85 ASP A O 1
ATOM 669 N N . GLU A 1 86 ? -20.482 19.002 13.677 1.00 47.47 86 GLU A N 1
ATOM 670 C CA . GLU A 1 86 ? -21.162 20.210 13.210 1.00 47.47 86 GLU A CA 1
ATOM 671 C C . GLU A 1 86 ? -20.263 21.435 12.949 1.00 47.47 86 GLU A C 1
ATOM 673 O O . GLU A 1 86 ? -19.937 22.234 13.824 1.00 47.47 86 GLU A O 1
ATOM 678 N N . LEU A 1 87 ? -19.960 21.674 11.668 1.00 52.06 87 LEU A N 1
ATOM 679 C CA . LEU A 1 87 ? -19.619 23.017 11.191 1.00 52.06 87 LEU A CA 1
ATOM 680 C C . LEU A 1 87 ? -20.887 23.889 11.232 1.00 52.06 87 LEU A C 1
ATOM 682 O O . LEU A 1 87 ? -21.50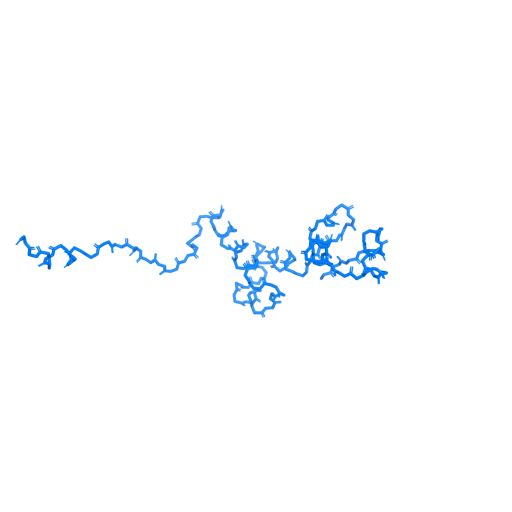4 24.143 10.198 1.00 52.06 87 LEU A O 1
ATOM 686 N N . ASN A 1 88 ? -21.302 24.311 12.425 1.00 52.34 88 ASN A N 1
ATOM 687 C CA . ASN A 1 88 ? -22.332 25.331 12.580 1.00 52.34 88 ASN A CA 1
ATOM 688 C C . ASN A 1 88 ? -21.699 26.704 12.317 1.00 52.34 88 ASN A C 1
ATOM 690 O O . ASN A 1 88 ? -20.610 27.006 12.806 1.00 52.34 88 ASN A O 1
ATOM 694 N N . MET A 1 89 ? -22.365 27.535 11.512 1.00 54.16 89 MET A N 1
ATOM 695 C CA . MET A 1 89 ? -22.044 28.959 11.466 1.00 54.16 89 MET A CA 1
ATOM 696 C C . MET A 1 89 ? -22.370 29.541 12.842 1.00 54.16 89 MET A C 1
ATOM 698 O O . MET A 1 89 ? -23.524 29.502 13.256 1.00 54.16 89 MET A O 1
ATOM 702 N N . ASP A 1 90 ? -21.367 30.060 13.549 1.00 55.19 90 ASP A N 1
ATOM 703 C CA . ASP A 1 90 ? -21.611 30.877 14.735 1.00 55.19 90 ASP A CA 1
ATOM 704 C C . ASP A 1 90 ? -22.390 32.128 14.302 1.00 55.19 90 ASP A C 1
ATOM 706 O O . ASP A 1 90 ? -21.858 32.995 13.600 1.00 55.19 90 ASP A O 1
ATOM 710 N N . ASP A 1 91 ? -23.636 32.251 14.762 1.00 58.12 91 ASP A N 1
ATOM 711 C CA . ASP A 1 91 ? -24.486 33.434 14.560 1.00 58.12 91 ASP A CA 1
ATOM 712 C C . ASP A 1 91 ? -23.848 34.729 15.129 1.00 58.12 91 ASP A C 1
ATOM 714 O O . ASP A 1 91 ? -24.304 35.840 14.852 1.00 58.12 91 ASP A O 1
ATOM 718 N N . GLU A 1 92 ? -22.745 34.629 15.887 1.00 55.69 92 GLU A N 1
ATOM 719 C CA . GLU A 1 92 ? -21.948 35.775 16.346 1.00 55.69 92 GLU A CA 1
ATOM 720 C C . GLU A 1 92 ? -21.237 36.545 15.216 1.00 55.69 92 GLU A C 1
ATOM 722 O O . GLU A 1 92 ? -20.830 37.694 15.426 1.00 55.69 92 GLU A O 1
ATOM 727 N N . TYR A 1 93 ? -21.098 35.974 14.013 1.00 56.84 93 TYR A N 1
ATOM 728 C CA . TYR A 1 93 ? -20.437 36.662 12.896 1.00 56.84 93 TYR A CA 1
ATOM 729 C C . TYR A 1 93 ? -21.272 37.804 12.290 1.00 56.84 93 TYR A C 1
ATOM 731 O O . TYR A 1 93 ? -20.690 38.756 11.762 1.00 56.84 93 TYR A O 1
ATOM 739 N N . GLU A 1 94 ? -22.606 37.793 12.410 1.00 54.19 94 GLU A N 1
ATOM 740 C CA . GLU A 1 94 ? -23.445 38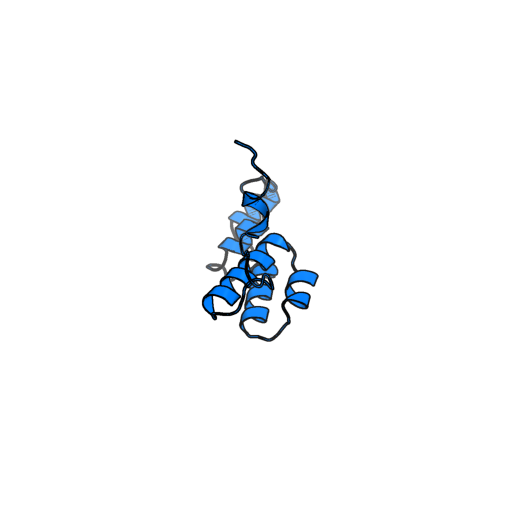.880 11.873 1.00 54.19 94 GLU A CA 1
ATOM 741 C C . GLU A 1 94 ? -23.475 40.135 12.766 1.00 54.19 94 GLU A C 1
ATOM 743 O O . GLU A 1 94 ? -23.764 41.234 12.290 1.00 54.19 94 GLU A O 1
ATOM 748 N N . ALA A 1 95 ? -23.098 40.035 14.045 1.00 57.94 95 ALA A N 1
ATOM 749 C CA . ALA A 1 95 ? -23.205 41.149 14.993 1.00 57.94 95 ALA A CA 1
ATOM 750 C C . ALA A 1 95 ? -22.108 42.230 14.851 1.00 57.94 95 ALA A C 1
ATOM 752 O O . ALA A 1 95 ? -22.136 43.232 15.572 1.00 57.94 95 ALA A O 1
ATOM 753 N N . LYS A 1 96 ? -21.130 42.058 13.948 1.00 54.88 96 LYS A N 1
ATOM 754 C CA . LYS A 1 96 ? -19.968 42.963 13.807 1.00 54.88 96 LYS A CA 1
ATOM 755 C C . LYS A 1 96 ? -19.804 43.623 12.441 1.00 54.88 96 LYS A C 1
ATOM 757 O O . LYS A 1 96 ? -18.762 44.235 12.207 1.00 54.88 96 LYS A O 1
ATOM 762 N N . VAL A 1 97 ? -20.808 43.581 11.567 1.00 53.38 97 VAL A N 1
ATOM 763 C CA . VAL A 1 97 ? -20.792 44.398 10.343 1.00 53.38 97 VAL A CA 1
ATOM 764 C C . VAL A 1 97 ? -21.614 45.673 10.580 1.00 53.38 97 VAL A C 1
ATOM 766 O O . VAL A 1 97 ? -22.835 45.647 10.422 1.00 53.38 97 VAL A O 1
ATOM 769 N N . PRO A 1 98 ? -21.002 46.799 11.003 1.00 56.28 98 PRO A N 1
ATOM 770 C CA . PRO A 1 98 ? -21.699 48.078 10.995 1.00 56.28 98 PRO A CA 1
ATOM 771 C C . PRO A 1 98 ? -22.034 48.460 9.544 1.00 56.28 98 PRO A C 1
ATOM 773 O O . PRO A 1 98 ? -21.182 48.356 8.661 1.00 56.28 98 PRO A O 1
ATOM 776 N N . LYS A 1 99 ? -23.291 48.859 9.317 1.00 50.56 99 LYS A N 1
ATOM 777 C CA . LYS A 1 99 ? -23.764 49.482 8.070 1.00 50.56 99 LYS A CA 1
ATOM 778 C C . LYS A 1 99 ? -23.051 50.798 7.783 1.00 50.56 99 LYS A C 1
ATOM 780 O O . LYS A 1 99 ? -22.775 51.533 8.757 1.00 50.56 99 LYS A O 1
#

pLDDT: mean 86.73, std 16.98, range [45.19, 98.0]